Protein AF-A0A5Q2FE56-F1 (afdb_monomer_lite)

Sequence (101 aa):
MVRVCKNRSEESMSNSTGCRCGEHNETTVPSINVLDIPHAVRHGAVIGAITQLPLGGELDVVAPHNPLPMMAQLEDVAPGQFARTYITEGPEQWTVRFTRR

Organism: NCBI:txid2662261

Structure (mmCIF, N/CA/C/O backbone):
data_AF-A0A5Q2FE56-F1
#
_entry.id   AF-A0A5Q2FE56-F1
#
loop_
_atom_site.group_PDB
_atom_site.id
_atom_site.type_symbol
_atom_site.label_atom_id
_atom_site.label_alt_id
_atom_site.label_comp_id
_atom_site.label_asym_id
_atom_site.label_entity_id
_atom_site.label_seq_id
_atom_site.pdbx_PDB_ins_code
_atom_site.Cartn_x
_atom_site.Cartn_y
_atom_site.Cartn_z
_atom_site.occupancy
_atom_site.B_iso_or_equiv
_atom_site.auth_seq_id
_atom_site.auth_comp_id
_atom_site.auth_asym_id
_atom_site.auth_atom_id
_atom_site.pdbx_PDB_model_num
ATOM 1 N N . MET A 1 1 ? 23.909 -53.199 26.558 1.00 44.88 1 MET A N 1
ATOM 2 C CA . MET A 1 1 ? 22.990 -54.108 27.289 1.00 44.88 1 MET A CA 1
ATOM 3 C C . MET A 1 1 ? 23.095 -53.767 28.775 1.00 44.88 1 MET A C 1
ATOM 5 O O . MET A 1 1 ? 24.220 -53.602 29.211 1.00 44.88 1 MET A O 1
ATOM 9 N N . VAL A 1 2 ? 22.040 -53.583 29.580 1.00 35.00 2 VAL A N 1
ATOM 10 C CA . VAL A 1 2 ? 20.579 -53.765 29.398 1.00 35.00 2 VAL A CA 1
ATOM 11 C C . VAL A 1 2 ? 19.825 -52.611 30.097 1.00 35.00 2 VAL A C 1
ATOM 13 O O . VAL A 1 2 ? 20.379 -51.947 30.967 1.00 35.00 2 VAL A O 1
ATOM 16 N N . ARG A 1 3 ? 18.562 -52.378 29.715 1.00 49.12 3 ARG A N 1
ATOM 17 C CA . ARG A 1 3 ? 17.604 -51.487 30.401 1.00 49.12 3 ARG A CA 1
ATOM 18 C C . ARG A 1 3 ? 17.477 -51.809 31.899 1.00 49.12 3 ARG A C 1
ATOM 20 O O . ARG A 1 3 ? 17.440 -52.982 32.258 1.00 49.12 3 ARG A O 1
ATOM 27 N N . VAL A 1 4 ? 17.166 -50.798 32.710 1.00 56.25 4 VAL A N 1
ATOM 28 C CA . VAL A 1 4 ? 16.250 -50.971 33.850 1.00 56.25 4 VAL A CA 1
ATOM 29 C C . VAL A 1 4 ? 15.082 -50.009 33.665 1.00 56.25 4 VAL A C 1
ATOM 31 O O . VAL A 1 4 ? 15.254 -48.795 33.653 1.00 56.25 4 VAL A O 1
ATOM 34 N N . CYS A 1 5 ? 13.891 -50.575 33.494 1.00 57.06 5 CYS A N 1
ATOM 35 C CA . CYS A 1 5 ? 12.624 -49.854 33.512 1.00 57.06 5 CYS A CA 1
ATOM 36 C C . CYS A 1 5 ? 11.982 -50.018 34.897 1.00 57.06 5 CYS A C 1
ATOM 38 O O . CYS A 1 5 ? 12.019 -51.119 35.442 1.00 57.06 5 CYS A O 1
ATOM 40 N N . LYS A 1 6 ? 11.358 -48.956 35.419 1.00 56.62 6 LYS A N 1
ATOM 41 C CA . LYS A 1 6 ? 10.298 -48.974 36.449 1.00 56.62 6 LYS A CA 1
ATOM 42 C C . LYS A 1 6 ? 9.525 -47.649 36.307 1.00 56.62 6 LYS A C 1
ATOM 44 O O . LYS A 1 6 ? 10.110 -46.598 36.519 1.00 56.62 6 LYS A O 1
ATOM 49 N N . ASN A 1 7 ? 8.397 -47.649 35.587 1.00 48.16 7 ASN A N 1
ATOM 50 C CA . ASN A 1 7 ? 7.014 -47.779 36.102 1.00 48.16 7 ASN A CA 1
ATOM 51 C C . ASN A 1 7 ? 6.582 -46.512 36.877 1.00 48.16 7 ASN A C 1
ATOM 53 O O . ASN A 1 7 ? 7.183 -46.211 37.897 1.00 48.16 7 ASN A O 1
ATOM 57 N N . ARG A 1 8 ? 5.706 -45.645 36.336 1.00 64.25 8 ARG A N 1
ATOM 58 C CA . ARG A 1 8 ? 4.242 -45.766 36.062 1.00 64.25 8 ARG A CA 1
ATOM 59 C C . ARG A 1 8 ? 3.386 -45.385 37.284 1.00 64.25 8 ARG A C 1
ATOM 61 O O . ARG A 1 8 ? 3.331 -46.172 38.218 1.00 64.25 8 ARG A O 1
ATOM 68 N N . SER A 1 9 ? 2.693 -44.244 37.180 1.00 53.97 9 SER A N 1
ATOM 69 C CA . SER A 1 9 ? 1.227 -44.023 37.311 1.00 53.97 9 SER A CA 1
ATOM 70 C C . SER A 1 9 ? 0.965 -42.513 37.077 1.00 53.97 9 SER A C 1
ATOM 72 O O . SER A 1 9 ? 1.785 -41.708 37.501 1.00 53.97 9 SER A O 1
ATOM 74 N N . GLU A 1 10 ? 0.121 -42.120 36.111 1.00 56.22 10 GLU A N 1
ATOM 75 C CA . GLU A 1 10 ? -1.306 -41.724 36.268 1.00 56.22 10 GLU A CA 1
ATOM 76 C C . GLU A 1 10 ? -1.478 -40.385 37.021 1.00 56.22 10 GLU A C 1
ATOM 78 O O . GLU A 1 10 ? -0.818 -40.161 38.026 1.00 56.22 10 GLU A O 1
ATOM 83 N N . GLU A 1 11 ? -2.327 -39.431 36.629 1.00 48.50 11 GLU A N 1
ATOM 84 C CA . GLU A 1 11 ? -3.257 -39.317 35.485 1.00 48.50 11 GLU A CA 1
ATOM 85 C C . GLU A 1 11 ? -2.694 -38.328 34.403 1.00 48.50 11 GLU A C 1
ATOM 87 O O . GLU A 1 11 ? -1.484 -38.353 34.193 1.00 48.50 11 GLU A O 1
ATOM 92 N N . SER A 1 12 ? -3.395 -37.454 33.641 1.00 38.59 12 SER A N 1
ATOM 93 C CA . SER A 1 12 ? -4.836 -37.205 33.356 1.00 38.59 12 SER A CA 1
ATOM 94 C C . SER A 1 12 ? -5.044 -36.549 31.970 1.00 38.59 12 SER A C 1
ATOM 96 O O . SER A 1 12 ? -4.085 -36.311 31.236 1.00 38.59 12 SER A O 1
ATOM 98 N N . MET A 1 13 ? -6.297 -36.240 31.604 1.00 47.66 13 MET A N 1
ATOM 99 C CA . MET A 1 13 ? -6.690 -35.608 30.331 1.00 47.66 13 MET A CA 1
ATOM 100 C C . MET A 1 13 ? -6.790 -34.076 30.435 1.00 47.66 13 MET A C 1
ATOM 102 O O . MET A 1 13 ? -7.544 -33.560 31.254 1.00 47.66 13 MET A O 1
ATOM 106 N N . SER A 1 14 ? -6.139 -33.339 29.529 1.00 43.56 14 SER A N 1
ATOM 107 C CA . SER A 1 14 ? -6.545 -31.964 29.203 1.00 43.56 14 SER A CA 1
ATOM 108 C C . SER A 1 14 ? -6.331 -31.669 27.721 1.00 43.56 14 SER A C 1
ATOM 110 O O . SER A 1 14 ? -5.242 -31.848 27.177 1.00 43.56 14 SER A O 1
ATOM 112 N N . ASN A 1 15 ? -7.411 -31.262 27.060 1.00 51.72 15 ASN A N 1
ATOM 113 C CA . ASN A 1 15 ? -7.458 -30.991 25.633 1.00 51.72 15 ASN A CA 1
ATOM 114 C C . ASN A 1 15 ? -7.012 -29.553 25.346 1.00 51.72 15 ASN A C 1
ATOM 116 O O . ASN A 1 15 ? -7.769 -28.615 25.593 1.00 51.72 15 ASN A O 1
ATOM 120 N N . SER A 1 16 ? -5.825 -29.379 24.769 1.00 49.38 16 SER A N 1
ATOM 121 C CA . SER A 1 16 ? -5.440 -28.122 24.121 1.00 49.38 16 SER A CA 1
ATOM 122 C C . SER A 1 16 ? -4.324 -28.333 23.095 1.00 49.38 16 SER A C 1
ATOM 124 O O . SER A 1 16 ? -3.148 -28.071 23.342 1.00 49.38 16 SER A O 1
ATOM 126 N N . THR A 1 17 ? -4.707 -28.728 21.876 1.00 57.81 17 THR A N 1
ATOM 127 C CA . THR A 1 17 ? -3.884 -28.488 20.678 1.00 57.81 17 THR A CA 1
ATOM 128 C C . THR A 1 17 ? -3.856 -26.983 20.399 1.00 57.81 17 THR A C 1
ATOM 130 O O . THR A 1 17 ? -4.523 -26.473 19.503 1.00 57.81 17 THR A O 1
ATOM 133 N N . GLY A 1 18 ? -3.121 -26.245 21.230 1.00 58.47 18 GLY A N 1
ATOM 134 C CA . GLY A 1 18 ? -2.892 -24.823 21.045 1.00 58.47 18 GLY A CA 1
ATOM 135 C C . GLY A 1 18 ? -1.977 -24.612 19.848 1.00 58.47 18 GLY A C 1
ATOM 136 O O . GLY A 1 18 ? -0.767 -24.814 19.956 1.00 58.47 18 GLY A O 1
ATOM 137 N N . CYS A 1 19 ? -2.542 -24.181 18.719 1.00 56.72 19 CYS A N 1
ATOM 138 C CA . CYS A 1 19 ? -1.777 -23.658 17.591 1.00 56.72 19 CYS A CA 1
ATOM 139 C C . CYS A 1 19 ? -1.052 -22.376 18.021 1.00 56.72 19 CYS A C 1
ATOM 141 O O . CYS A 1 19 ? -1.548 -21.267 17.839 1.00 56.72 19 CYS A O 1
ATOM 143 N N . ARG A 1 20 ? 0.132 -22.532 18.621 1.00 55.56 20 ARG A N 1
ATOM 144 C CA . ARG A 1 20 ? 1.018 -21.428 18.991 1.00 55.56 20 ARG A CA 1
ATOM 145 C C . ARG A 1 20 ? 1.769 -20.942 17.752 1.00 55.56 20 ARG A C 1
ATOM 147 O O . ARG A 1 20 ? 2.967 -21.174 17.611 1.00 55.56 20 ARG A O 1
ATOM 154 N N . CYS A 1 21 ? 1.050 -20.280 16.850 1.00 65.94 21 CYS A N 1
ATOM 155 C CA . CYS A 1 21 ? 1.673 -19.446 15.829 1.00 65.94 21 CYS A CA 1
ATOM 156 C C . CYS A 1 21 ? 2.452 -18.341 16.554 1.00 65.94 21 CYS A C 1
ATOM 158 O O . CYS A 1 21 ? 1.889 -17.619 17.375 1.00 65.94 21 CYS A O 1
ATOM 160 N N . GLY A 1 22 ? 3.767 -18.297 16.341 1.00 54.59 22 GLY A N 1
ATOM 161 C CA . GLY A 1 22 ? 4.650 -17.386 17.059 1.00 54.59 22 GLY A CA 1
ATOM 162 C C . GLY A 1 22 ? 4.378 -15.937 16.677 1.00 54.59 22 GLY A C 1
ATOM 163 O O . GLY A 1 22 ? 4.424 -15.590 15.500 1.00 54.59 22 GLY A O 1
ATOM 164 N N . GLU A 1 23 ? 4.139 -15.099 17.681 1.00 52.00 23 GLU A N 1
ATOM 165 C CA . GLU A 1 23 ? 4.066 -13.650 17.535 1.00 52.00 23 GLU A CA 1
ATOM 166 C C . GLU A 1 23 ? 5.462 -13.088 17.229 1.00 52.00 23 GLU A C 1
ATOM 168 O O . GLU A 1 23 ? 6.211 -12.694 18.122 1.00 52.00 23 GLU A O 1
ATOM 173 N N . HIS A 1 24 ? 5.822 -13.071 15.946 1.00 50.31 24 HIS A N 1
ATOM 174 C CA . HIS A 1 24 ? 6.934 -12.275 15.436 1.00 50.31 24 HIS A CA 1
ATOM 175 C C . HIS A 1 24 ? 6.456 -10.829 15.239 1.00 50.31 24 HIS A C 1
ATOM 177 O O . HIS A 1 24 ? 6.329 -10.339 14.121 1.00 50.31 24 HIS A O 1
ATOM 183 N N . ASN A 1 25 ? 6.201 -10.125 16.348 1.00 53.84 25 ASN A N 1
ATOM 184 C CA . ASN A 1 25 ? 6.151 -8.662 16.336 1.00 53.84 25 ASN A CA 1
ATOM 185 C C . ASN A 1 25 ? 7.591 -8.119 16.330 1.00 53.84 25 ASN A C 1
ATOM 187 O O . ASN A 1 25 ? 8.052 -7.457 17.263 1.00 53.84 25 ASN A O 1
ATOM 191 N N . GLU A 1 26 ? 8.321 -8.437 15.266 1.00 55.38 26 GLU A N 1
ATOM 192 C CA . GLU A 1 26 ? 9.417 -7.588 14.826 1.00 55.38 26 GLU A CA 1
ATOM 193 C C . GLU A 1 26 ? 8.810 -6.241 14.413 1.00 55.38 26 GLU A C 1
ATOM 195 O O . GLU A 1 26 ? 7.823 -6.202 13.683 1.00 55.38 26 GLU A O 1
ATOM 200 N N . THR A 1 27 ? 9.350 -5.128 14.925 1.00 65.69 27 THR A N 1
ATOM 201 C CA . THR A 1 27 ? 8.834 -3.760 14.692 1.00 65.69 27 THR A CA 1
ATOM 202 C C . THR A 1 27 ? 9.189 -3.255 13.284 1.00 65.69 27 THR A C 1
ATOM 204 O O . THR A 1 27 ? 9.648 -2.130 13.088 1.00 65.69 27 THR A O 1
ATOM 207 N N . THR A 1 28 ? 9.009 -4.128 12.301 1.00 79.25 28 THR A N 1
ATOM 208 C CA . THR A 1 28 ? 9.253 -3.934 10.880 1.00 79.25 28 THR A CA 1
ATOM 209 C C . THR A 1 28 ? 7.890 -3.871 10.209 1.00 79.25 28 THR A C 1
ATOM 211 O O . THR A 1 28 ? 7.060 -4.756 10.406 1.00 79.25 28 THR A O 1
ATOM 214 N N . VAL A 1 29 ? 7.638 -2.836 9.408 1.00 87.69 29 VAL A N 1
ATOM 215 C CA . VAL A 1 29 ? 6.399 -2.782 8.624 1.00 87.69 29 VAL A CA 1
ATOM 216 C C . VAL A 1 29 ? 6.416 -3.930 7.612 1.00 87.69 29 VAL A C 1
ATOM 218 O O . VAL A 1 29 ? 7.398 -4.050 6.874 1.00 87.69 29 VAL A O 1
ATOM 221 N N . PRO A 1 30 ? 5.382 -4.794 7.572 1.00 89.88 30 PRO A N 1
ATOM 222 C CA . PRO A 1 30 ? 5.330 -5.876 6.603 1.00 89.88 30 PRO A CA 1
ATOM 223 C C . PRO A 1 30 ? 5.339 -5.292 5.192 1.00 89.88 30 PRO A C 1
ATOM 225 O O . PRO A 1 30 ? 4.702 -4.271 4.929 1.00 89.88 30 PRO A O 1
ATOM 228 N N . SER A 1 31 ? 6.048 -5.944 4.275 1.00 91.06 31 SER A N 1
ATOM 229 C CA . SER A 1 31 ? 6.130 -5.513 2.883 1.00 91.06 31 SER A CA 1
ATOM 230 C C . SER A 1 31 ? 5.645 -6.594 1.924 1.00 91.06 31 SER A C 1
ATOM 232 O O . SER A 1 31 ? 5.785 -7.793 2.170 1.00 91.06 31 SER A O 1
ATOM 234 N N . ILE A 1 32 ? 5.036 -6.161 0.822 1.00 90.25 32 ILE A N 1
ATOM 235 C CA . ILE A 1 32 ? 4.529 -7.020 -0.243 1.00 90.25 32 ILE A CA 1
ATOM 236 C C . ILE A 1 32 ? 5.073 -6.535 -1.586 1.00 90.25 32 ILE A C 1
ATOM 238 O O . ILE A 1 32 ? 4.808 -5.415 -2.028 1.00 90.25 32 ILE A O 1
ATOM 242 N N . ASN A 1 33 ? 5.850 -7.389 -2.251 1.00 90.75 33 ASN A N 1
ATOM 243 C CA . ASN A 1 33 ? 6.343 -7.108 -3.591 1.00 90.75 33 ASN A CA 1
ATOM 244 C C . ASN A 1 33 ? 5.314 -7.548 -4.632 1.00 90.75 33 ASN A C 1
ATOM 246 O O . ASN A 1 33 ? 4.966 -8.719 -4.770 1.00 90.75 33 ASN A O 1
ATOM 250 N N . VAL A 1 34 ? 4.841 -6.575 -5.396 1.00 88.31 34 VAL A N 1
ATOM 251 C CA . VAL A 1 34 ? 3.828 -6.729 -6.435 1.00 88.31 34 VAL A CA 1
ATOM 252 C C . VAL A 1 34 ? 4.362 -7.569 -7.605 1.00 88.31 34 VAL A C 1
ATOM 254 O O . VAL A 1 34 ? 3.574 -8.209 -8.304 1.00 88.31 34 VAL A O 1
ATOM 257 N N . LEU A 1 35 ? 5.685 -7.608 -7.815 1.00 86.50 35 LEU A N 1
ATOM 258 C CA . LEU A 1 35 ? 6.329 -8.401 -8.869 1.00 86.50 35 LEU A CA 1
ATOM 259 C C . LEU A 1 35 ? 6.225 -9.912 -8.636 1.00 86.50 35 LEU A C 1
ATOM 261 O O . LEU A 1 35 ? 5.982 -10.633 -9.603 1.00 86.50 35 LEU A O 1
ATOM 265 N N . ASP A 1 36 ? 6.324 -10.367 -7.384 1.00 88.88 36 ASP A N 1
ATOM 266 C CA . ASP A 1 36 ? 6.202 -11.784 -7.007 1.00 88.88 36 ASP A CA 1
ATOM 267 C C . ASP A 1 36 ? 4.770 -12.326 -7.179 1.00 88.88 36 ASP A C 1
ATOM 269 O O . ASP A 1 36 ? 4.547 -13.536 -7.218 1.00 88.88 36 ASP A O 1
ATOM 273 N N . ILE A 1 37 ? 3.781 -11.437 -7.330 1.00 86.25 37 ILE A N 1
ATOM 274 C CA . ILE A 1 37 ? 2.376 -11.809 -7.504 1.00 86.25 37 ILE A CA 1
ATOM 275 C C . ILE A 1 37 ? 2.026 -11.901 -9.003 1.00 86.25 37 ILE A C 1
ATOM 277 O O . ILE A 1 37 ? 2.174 -10.904 -9.731 1.00 86.25 37 ILE A O 1
ATOM 281 N N . PRO A 1 38 ? 1.478 -13.042 -9.478 1.00 89.38 38 PRO A N 1
ATOM 282 C CA . PRO A 1 38 ? 1.016 -13.198 -10.854 1.00 89.38 38 PRO A CA 1
ATOM 283 C C . PRO A 1 38 ? 0.005 -12.120 -11.253 1.0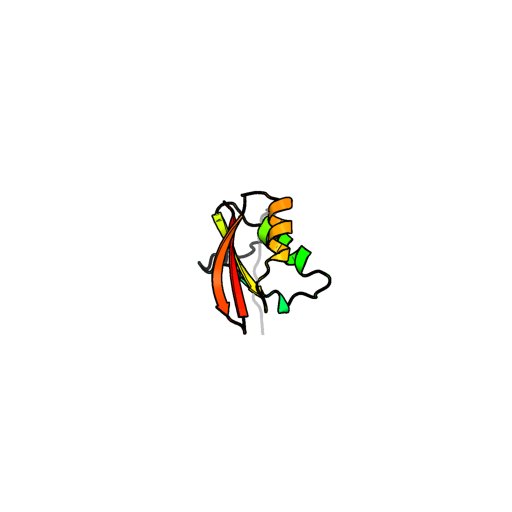0 89.38 38 PRO A C 1
ATOM 285 O O . PRO A 1 38 ? -0.954 -11.844 -10.529 1.00 89.38 38 PRO A O 1
ATOM 288 N N . HIS A 1 39 ? 0.186 -11.538 -12.442 1.00 82.25 39 HIS A N 1
ATOM 289 C CA . HIS A 1 39 ? -0.580 -10.373 -12.903 1.00 82.25 39 HIS A CA 1
ATOM 290 C C . HIS A 1 39 ? -2.109 -10.557 -12.825 1.00 82.25 39 HIS A C 1
ATOM 292 O O . HIS A 1 39 ? -2.820 -9.618 -12.482 1.00 82.25 39 HIS A O 1
ATOM 298 N N . ALA A 1 40 ? -2.606 -11.775 -13.070 1.00 86.75 40 ALA A N 1
ATOM 299 C CA . ALA A 1 40 ? -4.033 -12.106 -13.034 1.00 86.75 40 ALA A CA 1
ATOM 300 C C . ALA A 1 40 ? -4.701 -11.926 -11.654 1.00 86.75 40 ALA A C 1
ATOM 302 O O . ALA A 1 40 ? -5.898 -11.664 -11.599 1.00 86.75 40 ALA A O 1
ATOM 303 N N . VAL A 1 41 ? -3.951 -12.057 -10.552 1.00 86.19 41 VAL A N 1
ATOM 304 C CA . VAL A 1 41 ? -4.479 -11.942 -9.172 1.00 86.19 41 VAL A CA 1
ATOM 305 C C . VAL A 1 41 ? -3.913 -10.745 -8.405 1.00 86.19 41 VAL A C 1
ATOM 307 O O . VAL A 1 41 ? -4.448 -10.366 -7.367 1.00 86.19 41 VAL A O 1
ATOM 310 N N .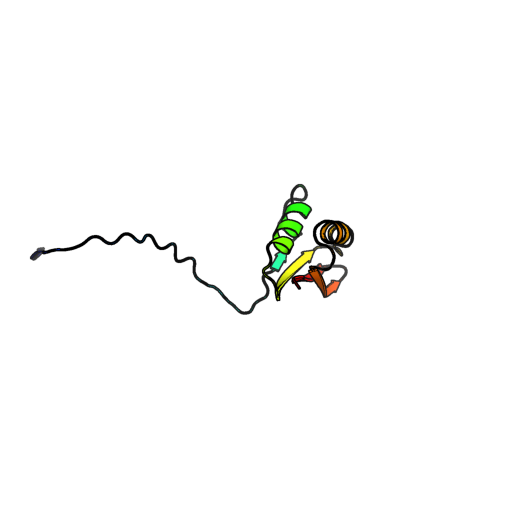 ARG A 1 42 ? -2.861 -10.117 -8.941 1.00 88.75 42 ARG A N 1
ATOM 311 C CA . ARG A 1 42 ? -2.091 -9.004 -8.371 1.00 88.75 42 ARG A CA 1
ATOM 312 C C . ARG A 1 42 ? -2.923 -7.918 -7.690 1.00 88.75 42 ARG A C 1
ATOM 314 O O . ARG A 1 42 ? -2.736 -7.682 -6.502 1.00 88.75 42 ARG A O 1
ATOM 321 N N . HIS A 1 43 ? -3.844 -7.277 -8.410 1.00 82.75 43 HIS A N 1
ATOM 322 C CA . HIS A 1 43 ? -4.643 -6.180 -7.850 1.00 82.75 43 HIS A CA 1
ATOM 323 C C . HIS A 1 43 ? -5.534 -6.652 -6.693 1.00 82.75 43 HIS A C 1
ATOM 325 O O . HIS A 1 43 ? -5.557 -6.017 -5.643 1.00 82.75 43 HIS A O 1
ATOM 331 N N . GLY A 1 44 ? -6.199 -7.803 -6.845 1.00 85.25 44 GLY A N 1
ATOM 332 C CA . GLY A 1 44 ? -7.023 -8.392 -5.786 1.00 85.25 44 GLY A CA 1
ATOM 333 C C . GLY A 1 44 ? -6.211 -8.790 -4.552 1.00 85.25 44 GLY A C 1
ATOM 334 O O . GLY A 1 44 ? -6.650 -8.549 -3.433 1.00 85.25 44 GLY A O 1
ATOM 335 N N . ALA A 1 45 ? -5.005 -9.332 -4.742 1.00 87.81 45 ALA A N 1
ATOM 336 C CA . ALA A 1 45 ? -4.110 -9.708 -3.652 1.00 87.81 45 ALA A CA 1
ATOM 337 C C . ALA A 1 45 ? -3.613 -8.490 -2.855 1.00 87.81 45 ALA A C 1
ATOM 339 O O . ALA A 1 45 ? -3.676 -8.502 -1.629 1.00 87.81 45 ALA A O 1
ATOM 340 N N . VAL A 1 46 ? -3.171 -7.421 -3.531 1.00 88.81 46 VAL A N 1
ATOM 341 C CA . VAL A 1 46 ? -2.676 -6.204 -2.858 1.00 88.81 46 VAL A CA 1
ATOM 342 C C . VAL A 1 46 ? -3.815 -5.451 -2.162 1.00 88.81 46 VAL A C 1
ATOM 344 O O . VAL A 1 46 ? -3.677 -5.090 -0.996 1.00 88.81 46 VAL A O 1
ATOM 347 N N . ILE A 1 47 ? -4.969 -5.277 -2.818 1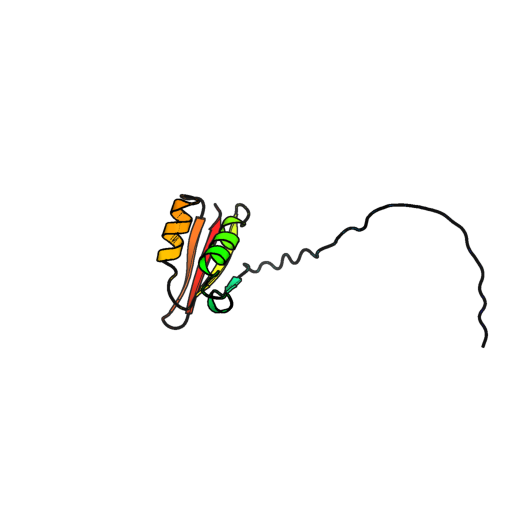.00 88.00 47 ILE A N 1
ATOM 348 C CA . ILE A 1 47 ? -6.149 -4.645 -2.199 1.00 88.00 47 ILE A CA 1
ATOM 349 C C . ILE A 1 47 ? -6.650 -5.488 -1.018 1.00 88.00 47 ILE A C 1
ATOM 351 O O . ILE A 1 47 ? -6.955 -4.942 0.042 1.00 88.00 47 ILE A O 1
ATOM 355 N N . GLY A 1 48 ? -6.669 -6.817 -1.153 1.00 88.12 48 GLY A N 1
ATOM 356 C CA . GLY A 1 48 ? -6.999 -7.733 -0.063 1.00 88.12 48 GLY A CA 1
ATOM 357 C C . GLY A 1 48 ? -6.038 -7.605 1.120 1.00 88.12 48 GLY A C 1
ATOM 358 O O . GLY A 1 48 ? -6.489 -7.567 2.261 1.00 88.12 48 GLY A O 1
ATOM 359 N N . ALA A 1 49 ? -4.730 -7.492 0.876 1.00 89.94 49 ALA A N 1
ATOM 360 C CA . ALA A 1 49 ? -3.733 -7.305 1.930 1.00 89.94 49 ALA A CA 1
ATOM 361 C C . ALA A 1 49 ? -3.910 -5.965 2.668 1.00 89.94 49 ALA A C 1
ATOM 363 O O . ALA A 1 49 ? -3.921 -5.945 3.896 1.00 89.94 49 ALA A O 1
ATOM 364 N N . ILE A 1 50 ? -4.127 -4.862 1.939 1.00 90.06 50 ILE A N 1
ATOM 365 C CA . ILE A 1 50 ? -4.347 -3.532 2.536 1.00 90.06 50 ILE A CA 1
ATOM 366 C C . ILE A 1 50 ? -5.651 -3.503 3.349 1.00 90.06 50 ILE A C 1
ATOM 368 O O . ILE A 1 50 ? -5.669 -3.025 4.481 1.00 90.06 50 ILE A O 1
ATOM 372 N N . THR A 1 51 ? -6.744 -4.047 2.808 1.00 88.12 51 THR A N 1
ATOM 373 C CA . THR A 1 51 ? -8.061 -4.031 3.477 1.00 88.12 51 THR A CA 1
ATOM 374 C C . THR A 1 51 ? -8.136 -4.911 4.730 1.00 88.12 51 THR A C 1
ATOM 376 O O . THR A 1 51 ? -8.963 -4.650 5.607 1.00 88.12 51 THR A O 1
ATOM 379 N N . GLN A 1 52 ? -7.246 -5.901 4.857 1.00 90.06 52 GLN A N 1
ATOM 380 C CA . GLN A 1 52 ? -7.091 -6.738 6.052 1.00 90.06 52 GLN A CA 1
ATOM 381 C C . GLN A 1 52 ? -6.261 -6.093 7.176 1.00 90.06 52 GLN A C 1
ATOM 383 O O . GLN A 1 52 ? -6.221 -6.650 8.273 1.00 90.06 52 GLN A O 1
ATOM 388 N N . LEU A 1 53 ? -5.627 -4.933 6.957 1.00 89.69 53 LEU A N 1
ATOM 389 C CA . LEU A 1 53 ? -4.870 -4.255 8.014 1.00 89.69 53 LEU A CA 1
ATOM 390 C C . LEU A 1 53 ? -5.762 -3.909 9.223 1.00 89.69 53 LEU A C 1
ATOM 392 O O . LEU A 1 53 ? -6.895 -3.447 9.034 1.00 89.69 53 LEU A O 1
ATOM 396 N N . PRO A 1 54 ? -5.274 -4.065 10.468 1.00 88.75 54 PRO A N 1
ATOM 397 C 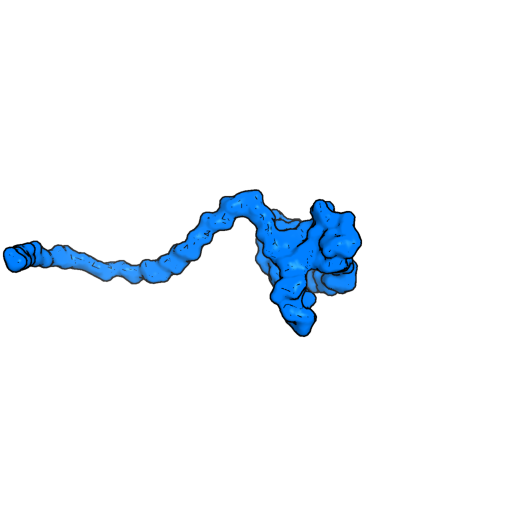CA . PRO A 1 54 ? -5.942 -3.512 11.644 1.00 88.75 54 PRO A CA 1
ATOM 398 C C . PRO A 1 54 ? -5.909 -1.975 11.608 1.00 88.75 54 PRO A C 1
ATOM 400 O O . PRO A 1 54 ? -5.132 -1.382 10.862 1.00 88.75 54 PRO A O 1
ATOM 403 N N . LEU A 1 55 ? -6.735 -1.308 12.420 1.00 90.25 55 LEU A N 1
ATOM 404 C CA . LEU A 1 55 ? -6.644 0.150 12.599 1.00 90.25 55 LEU A CA 1
ATOM 405 C C . LEU A 1 55 ? -5.252 0.517 13.141 1.00 90.25 55 LEU A C 1
ATOM 407 O O . LEU A 1 55 ? -4.775 -0.116 14.082 1.00 90.25 55 LEU A O 1
ATOM 411 N N . GLY A 1 56 ? -4.592 1.503 12.531 1.00 89.31 56 GLY A N 1
ATOM 412 C CA . GLY A 1 56 ? -3.190 1.842 12.802 1.00 89.31 56 GLY A CA 1
ATOM 413 C C . GLY A 1 56 ? -2.159 0.877 12.196 1.00 89.31 56 GLY A C 1
ATOM 414 O O . GLY A 1 56 ? -0.964 1.108 12.351 1.00 89.31 56 GLY A O 1
ATOM 415 N N . GLY A 1 57 ? -2.589 -0.187 11.509 1.00 90.75 57 GLY A N 1
ATOM 416 C CA . GLY A 1 57 ? -1.704 -1.119 10.811 1.00 90.75 57 GLY A CA 1
ATOM 417 C C . GLY A 1 57 ? -1.098 -0.512 9.545 1.00 90.75 57 GLY A C 1
ATOM 418 O O . GLY A 1 57 ? -1.753 0.269 8.850 1.00 90.75 57 GLY A O 1
ATOM 419 N N . GLU A 1 58 ? 0.137 -0.909 9.236 1.00 93.12 58 GLU A N 1
ATOM 420 C CA . GLU A 1 58 ? 0.910 -0.440 8.079 1.00 93.12 58 GLU A CA 1
ATOM 421 C C . GLU A 1 58 ? 1.293 -1.603 7.144 1.00 93.12 58 GLU A C 1
ATOM 423 O O . GLU A 1 58 ? 1.531 -2.717 7.612 1.00 93.12 58 GLU A O 1
ATOM 428 N N . LEU A 1 59 ? 1.383 -1.344 5.835 1.00 92.69 59 LEU A N 1
ATOM 429 C CA . LEU A 1 59 ? 1.872 -2.277 4.810 1.00 92.69 59 LEU A CA 1
ATOM 430 C C . LEU A 1 59 ? 2.660 -1.527 3.730 1.00 92.69 59 LEU A C 1
ATOM 432 O O . LEU A 1 59 ? 2.126 -0.612 3.104 1.00 92.69 59 LEU A O 1
ATOM 436 N N . ASP A 1 60 ? 3.888 -1.955 3.451 1.00 92.69 60 ASP A N 1
ATOM 437 C CA . ASP A 1 60 ? 4.716 -1.404 2.375 1.00 92.69 60 ASP A CA 1
ATOM 438 C C . ASP A 1 60 ? 4.506 -2.181 1.068 1.00 92.69 60 ASP A C 1
ATOM 440 O O . ASP A 1 60 ? 4.824 -3.362 0.960 1.00 92.69 60 ASP A O 1
ATOM 444 N N . VAL A 1 61 ? 3.981 -1.520 0.038 1.00 91.19 61 VAL A N 1
ATOM 445 C CA . VAL A 1 61 ? 3.741 -2.112 -1.284 1.00 91.19 61 VAL A CA 1
ATOM 446 C C . VAL A 1 61 ? 4.873 -1.719 -2.228 1.00 91.19 61 VAL A C 1
ATOM 448 O O . VAL A 1 61 ? 5.039 -0.539 -2.544 1.00 91.19 61 VAL A O 1
ATOM 451 N N . VAL A 1 62 ? 5.633 -2.711 -2.694 1.00 90.88 62 VAL A N 1
ATOM 452 C CA . VAL A 1 62 ? 6.784 -2.532 -3.592 1.00 90.88 62 VAL A CA 1
ATOM 453 C C . VAL A 1 62 ? 6.380 -2.866 -5.029 1.00 90.88 62 VAL A C 1
ATOM 455 O O . VAL A 1 62 ? 5.971 -3.988 -5.317 1.00 90.88 62 VAL A O 1
ATOM 458 N N . ALA A 1 63 ? 6.484 -1.905 -5.944 1.00 88.50 63 ALA A N 1
ATOM 459 C CA . ALA A 1 63 ? 6.005 -2.005 -7.322 1.00 88.50 63 ALA A CA 1
ATOM 460 C C . ALA A 1 63 ? 7.032 -1.467 -8.344 1.00 88.50 63 ALA A C 1
ATOM 462 O O . ALA A 1 63 ? 7.855 -0.617 -8.009 1.00 88.50 63 ALA A O 1
ATOM 463 N N . PRO A 1 64 ? 6.988 -1.912 -9.616 1.00 83.44 64 PRO A N 1
ATOM 464 C CA . PRO A 1 64 ? 7.856 -1.389 -10.682 1.00 83.44 64 PRO A CA 1
ATOM 465 C C . PRO A 1 64 ? 7.397 -0.026 -11.236 1.00 83.44 64 PRO A C 1
ATOM 467 O O . PRO A 1 64 ? 8.066 0.557 -12.080 1.00 83.44 64 PRO A O 1
ATOM 470 N N . HIS A 1 65 ? 6.226 0.462 -10.825 1.00 83.88 65 HIS A N 1
ATOM 471 C CA . HIS A 1 65 ? 5.659 1.756 -11.205 1.00 83.88 65 HIS A CA 1
ATOM 472 C C . HIS A 1 65 ? 4.676 2.223 -10.125 1.00 83.88 65 HIS A C 1
ATOM 474 O O . HIS A 1 65 ? 4.209 1.415 -9.320 1.00 83.88 65 HIS A O 1
ATOM 480 N N . ASN A 1 66 ? 4.323 3.511 -10.127 1.00 77.12 66 ASN A N 1
ATOM 481 C CA . ASN A 1 66 ? 3.366 4.069 -9.173 1.00 77.12 66 ASN A CA 1
ATOM 482 C C . ASN A 1 66 ? 1.968 3.413 -9.328 1.00 77.12 66 ASN A C 1
ATOM 484 O O . ASN A 1 66 ? 1.379 3.511 -10.410 1.00 77.12 66 ASN A O 1
ATOM 488 N N . PRO A 1 67 ? 1.397 2.783 -8.280 1.00 69.56 67 PRO A N 1
ATOM 489 C CA . PRO A 1 67 ? 0.114 2.076 -8.334 1.00 69.56 67 PRO A CA 1
ATOM 490 C C . PRO A 1 67 ? -1.124 3.005 -8.325 1.00 69.56 67 PRO A C 1
ATOM 492 O O . PRO A 1 67 ? -2.161 2.652 -7.764 1.00 69.56 67 PRO A O 1
ATOM 495 N N . LEU A 1 68 ? -1.057 4.170 -8.985 1.00 74.38 68 LEU A N 1
ATOM 496 C CA . LEU A 1 68 ? -2.167 5.127 -9.140 1.00 74.38 68 LEU A CA 1
ATOM 497 C C . LEU A 1 68 ? -3.535 4.480 -9.468 1.00 74.38 68 LEU A C 1
ATOM 499 O O . LEU A 1 68 ? -4.490 4.780 -8.751 1.00 74.38 68 LEU A O 1
ATOM 503 N N . PRO A 1 69 ? -3.680 3.589 -10.478 1.00 75.12 69 PRO A N 1
ATOM 504 C CA . PRO A 1 69 ? -4.989 3.015 -10.813 1.00 75.12 69 PRO A CA 1
ATOM 505 C C . PRO A 1 69 ? -5.548 2.081 -9.729 1.00 75.12 69 PRO A C 1
ATOM 507 O O . PRO A 1 69 ? -6.762 1.939 -9.619 1.00 75.12 69 PRO A O 1
ATOM 510 N N . MET A 1 70 ? -4.691 1.468 -8.905 1.00 76.56 70 MET A N 1
ATOM 511 C CA . MET A 1 70 ? -5.127 0.614 -7.796 1.00 76.56 70 MET A CA 1
ATOM 512 C C . MET A 1 70 ? -5.745 1.440 -6.660 1.00 76.56 70 MET A C 1
ATOM 514 O O . MET A 1 70 ? -6.663 0.976 -5.988 1.00 76.56 70 MET A O 1
ATOM 518 N N . MET A 1 71 ? -5.254 2.665 -6.443 1.00 74.69 71 MET A N 1
ATOM 519 C CA . MET A 1 71 ? -5.730 3.513 -5.348 1.00 74.69 71 MET A CA 1
ATOM 520 C C . MET A 1 71 ? -7.177 3.948 -5.552 1.00 74.69 71 MET A C 1
ATOM 522 O O . MET A 1 71 ? -7.961 3.802 -4.624 1.00 74.69 71 MET A O 1
ATOM 526 N N . ALA A 1 72 ? -7.567 4.309 -6.779 1.00 79.94 72 ALA A N 1
ATOM 527 C CA . ALA A 1 72 ? -8.959 4.631 -7.098 1.00 79.94 72 ALA A CA 1
ATOM 528 C C . ALA A 1 72 ? -9.932 3.490 -6.727 1.00 79.94 72 ALA A C 1
ATOM 530 O O . ALA A 1 72 ? -11.029 3.747 -6.241 1.00 79.94 72 ALA A O 1
ATOM 531 N N . GLN A 1 73 ? -9.516 2.228 -6.892 1.00 81.38 73 GLN A N 1
ATOM 532 C CA . GLN A 1 73 ? -10.314 1.063 -6.495 1.00 81.38 73 GLN A CA 1
ATOM 533 C C . GLN A 1 73 ? -10.339 0.851 -4.967 1.00 81.38 73 GLN A C 1
ATOM 535 O O . GLN A 1 73 ? -11.345 0.401 -4.425 1.00 81.38 73 GLN A O 1
ATOM 540 N N . LEU A 1 74 ? -9.260 1.183 -4.253 1.00 80.56 74 LEU A N 1
ATOM 541 C CA . LEU A 1 74 ? -9.237 1.164 -2.785 1.00 80.56 74 LEU A CA 1
ATOM 542 C C . LEU A 1 74 ? -10.107 2.291 -2.191 1.00 80.56 74 LEU A C 1
ATOM 544 O O . LEU A 1 74 ? -10.784 2.084 -1.187 1.00 80.56 74 LEU A O 1
ATOM 548 N N . GLU A 1 75 ? -10.103 3.462 -2.829 1.00 82.25 75 GLU A N 1
ATOM 549 C CA . GLU A 1 75 ? -10.897 4.641 -2.466 1.00 82.25 75 GLU A CA 1
ATOM 550 C C . GLU A 1 75 ? -12.405 4.418 -2.703 1.00 82.25 75 GLU A C 1
ATOM 552 O O . GLU A 1 75 ? -13.208 4.906 -1.913 1.00 82.25 75 GLU A O 1
ATOM 557 N N . ASP A 1 76 ? -12.788 3.628 -3.715 1.00 83.19 76 ASP A N 1
ATOM 558 C CA . ASP A 1 76 ? -14.171 3.175 -3.956 1.00 83.19 76 ASP A CA 1
ATOM 559 C C . ASP A 1 76 ? -14.657 2.169 -2.891 1.00 83.19 76 ASP A C 1
ATOM 561 O O . ASP A 1 76 ? -15.726 2.334 -2.303 1.00 83.19 76 ASP A O 1
ATOM 565 N N . VAL A 1 77 ? -13.837 1.159 -2.573 1.00 80.56 77 VAL A N 1
ATOM 566 C CA . VAL A 1 77 ? -14.185 0.097 -1.607 1.00 80.56 77 VAL A CA 1
ATOM 567 C C . VAL A 1 77 ? -14.184 0.593 -0.154 1.00 80.56 77 VAL A C 1
ATOM 569 O O . VAL A 1 77 ? -14.961 0.104 0.669 1.00 80.56 77 VAL A O 1
ATOM 572 N N . ALA A 1 78 ? -13.298 1.529 0.193 1.00 80.81 78 ALA A N 1
ATOM 573 C CA . ALA A 1 78 ? -13.070 1.968 1.569 1.00 80.81 78 ALA A CA 1
ATOM 574 C C . ALA A 1 78 ? -12.664 3.458 1.647 1.00 80.81 78 ALA A C 1
ATOM 576 O O . ALA A 1 78 ? -11.532 3.783 2.035 1.00 80.81 78 ALA A O 1
ATOM 577 N N . PRO A 1 79 ? -13.579 4.386 1.309 1.00 84.12 79 PRO A N 1
ATOM 578 C CA . PRO A 1 79 ? -13.278 5.811 1.205 1.00 84.12 79 PRO A CA 1
ATOM 579 C C . PRO A 1 79 ? -12.740 6.381 2.521 1.00 84.12 79 PRO A C 1
ATOM 581 O O . PRO A 1 79 ? -13.363 6.267 3.576 1.00 84.12 79 P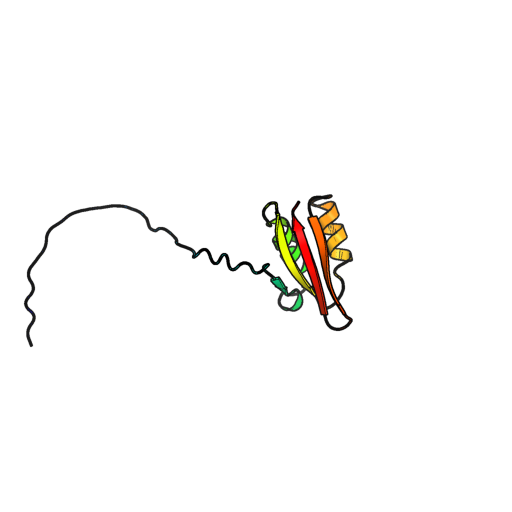RO A O 1
ATOM 584 N N . GLY A 1 80 ? -11.559 7.001 2.455 1.00 85.38 80 GLY A N 1
ATOM 585 C CA . GLY A 1 80 ? -10.914 7.675 3.587 1.00 85.38 80 GLY A CA 1
ATOM 586 C C . GLY A 1 80 ? -10.324 6.769 4.678 1.00 85.38 80 GLY A C 1
ATOM 587 O O . GLY A 1 80 ? -9.704 7.300 5.597 1.00 85.38 80 GLY A O 1
ATOM 588 N N . GLN A 1 81 ? -10.456 5.438 4.590 1.00 88.00 81 GLN A N 1
ATOM 589 C CA . GLN A 1 81 ? -9.925 4.509 5.608 1.00 88.00 81 GLN A CA 1
ATOM 590 C C . GLN A 1 81 ? -8.411 4.278 5.503 1.00 88.00 81 GLN A C 1
ATOM 592 O O . GLN A 1 81 ? -7.791 3.794 6.448 1.00 88.00 81 GLN A O 1
ATOM 597 N N . PHE A 1 82 ? -7.804 4.599 4.359 1.00 89.31 82 PHE A N 1
ATOM 598 C CA . PHE A 1 82 ? -6.393 4.334 4.091 1.00 89.31 82 PHE A CA 1
ATOM 599 C C . PHE A 1 82 ? -5.652 5.617 3.735 1.00 89.31 82 PHE A C 1
ATOM 601 O O . PHE A 1 82 ? -6.088 6.404 2.896 1.00 89.31 82 PHE A O 1
ATOM 608 N N . ALA A 1 83 ? -4.498 5.806 4.363 1.00 89.38 83 ALA A N 1
ATOM 609 C CA . ALA A 1 83 ? -3.522 6.812 3.987 1.00 89.38 83 ALA A CA 1
ATOM 610 C C . ALA A 1 83 ? -2.369 6.170 3.221 1.00 89.38 83 ALA A C 1
A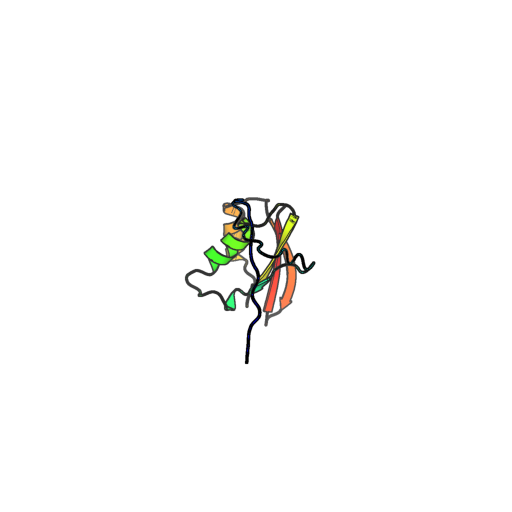TOM 612 O O . ALA A 1 83 ? -2.023 5.017 3.468 1.00 89.38 83 ALA A O 1
ATOM 613 N N . ARG A 1 84 ? -1.758 6.946 2.325 1.00 89.56 84 ARG A N 1
ATOM 614 C CA . ARG A 1 84 ? -0.557 6.565 1.580 1.00 89.56 84 ARG A CA 1
ATOM 615 C C . ARG A 1 84 ? 0.614 7.467 1.949 1.00 89.56 84 ARG A C 1
ATOM 617 O O . ARG A 1 84 ? 0.430 8.679 2.060 1.00 89.56 84 ARG A O 1
ATOM 624 N N . THR A 1 85 ? 1.800 6.886 2.042 1.00 90.75 85 THR A N 1
ATOM 625 C CA . THR A 1 85 ? 3.069 7.600 2.203 1.00 90.75 85 THR A CA 1
ATOM 626 C C . THR A 1 85 ? 4.077 6.990 1.241 1.00 90.75 85 THR A C 1
ATOM 628 O O . THR A 1 85 ? 4.294 5.781 1.248 1.00 90.75 85 THR A O 1
ATOM 631 N N . TYR A 1 86 ? 4.691 7.808 0.393 1.00 90.69 86 TYR A N 1
ATOM 632 C CA . TYR A 1 86 ? 5.741 7.339 -0.503 1.00 90.69 86 TYR A CA 1
ATOM 633 C C . TYR A 1 86 ? 7.051 7.211 0.284 1.00 90.69 86 TYR A C 1
ATOM 635 O O . TYR A 1 86 ? 7.499 8.167 0.911 1.00 90.69 86 TYR A O 1
ATOM 643 N N . ILE A 1 87 ? 7.624 6.006 0.293 1.00 91.88 87 ILE A N 1
ATOM 644 C CA . ILE A 1 87 ? 8.876 5.674 0.995 1.00 91.88 87 ILE A CA 1
ATOM 645 C C . ILE A 1 87 ? 10.048 5.672 0.008 1.00 91.88 87 ILE A C 1
ATOM 647 O O . ILE A 1 87 ? 11.179 6.005 0.355 1.00 91.88 87 ILE A O 1
ATOM 651 N N . THR A 1 88 ? 9.789 5.290 -1.243 1.00 89.50 88 THR A N 1
ATOM 652 C CA . THR A 1 88 ? 10.770 5.323 -2.331 1.00 89.50 88 THR A CA 1
ATOM 653 C C . THR A 1 88 ? 10.054 5.641 -3.635 1.00 89.50 88 THR A C 1
ATOM 655 O O . THR A 1 88 ? 9.079 4.977 -3.987 1.00 89.50 88 THR A O 1
ATOM 658 N N . GLU A 1 89 ? 10.543 6.655 -4.343 1.00 84.25 89 GLU A N 1
ATOM 659 C CA . GLU A 1 89 ? 10.011 7.124 -5.622 1.00 84.25 89 GLU A CA 1
ATOM 660 C C . GLU A 1 89 ? 11.163 7.143 -6.630 1.00 84.25 89 GLU A C 1
ATOM 662 O O . GLU A 1 89 ? 12.010 8.036 -6.604 1.00 84.25 89 GLU A O 1
ATOM 667 N N . GLY A 1 90 ? 11.238 6.130 -7.492 1.00 75.81 90 GLY A N 1
ATOM 668 C CA . GLY A 1 90 ? 12.311 6.002 -8.475 1.00 75.81 90 GLY A CA 1
ATOM 669 C C . GLY A 1 90 ? 11.850 5.310 -9.759 1.00 75.81 90 GLY A C 1
ATOM 670 O O . GLY A 1 90 ? 10.848 4.597 -9.754 1.00 75.81 90 GLY A O 1
ATOM 671 N N . PRO A 1 91 ? 12.566 5.489 -10.883 1.00 73.62 91 PRO A N 1
ATOM 672 C CA . PRO A 1 91 ? 12.231 4.816 -12.139 1.00 73.62 91 PRO A CA 1
ATOM 673 C C . PRO A 1 91 ? 12.454 3.295 -12.081 1.00 73.62 91 PRO A C 1
ATOM 675 O O . PRO A 1 91 ? 11.889 2.572 -12.894 1.00 73.62 91 PRO A O 1
ATOM 678 N N . GLU A 1 92 ? 13.262 2.815 -11.131 1.00 81.06 92 GLU A N 1
ATOM 679 C CA . GLU A 1 92 ? 13.599 1.396 -10.954 1.00 81.06 92 GLU A CA 1
ATOM 680 C C . GLU A 1 92 ? 12.654 0.678 -9.975 1.00 81.06 92 GLU A C 1
ATOM 682 O O . GLU A 1 92 ? 12.321 -0.490 -10.175 1.00 81.06 92 GLU A O 1
ATOM 687 N N . GLN A 1 93 ? 12.201 1.368 -8.921 1.00 85.50 93 GLN A N 1
ATOM 688 C CA . GLN A 1 93 ? 11.334 0.806 -7.885 1.00 85.50 93 GLN A CA 1
ATOM 689 C C . GLN A 1 93 ? 10.524 1.901 -7.175 1.00 85.50 93 GLN A C 1
ATOM 691 O O . GLN A 1 93 ? 11.039 2.971 -6.852 1.00 85.50 93 GLN A O 1
ATOM 696 N N . TRP A 1 94 ? 9.256 1.597 -6.902 1.00 91.06 94 TRP A N 1
ATOM 697 C CA . TRP A 1 94 ? 8.343 2.392 -6.086 1.00 91.06 94 TRP A CA 1
ATOM 698 C C . TRP A 1 94 ? 7.995 1.623 -4.815 1.00 91.06 94 TRP A C 1
ATOM 700 O O . TRP A 1 94 ? 7.584 0.468 -4.902 1.00 91.06 94 TRP A O 1
ATOM 710 N N . THR A 1 95 ? 8.083 2.277 -3.659 1.00 90.75 95 THR A N 1
ATOM 711 C CA . THR A 1 95 ? 7.623 1.727 -2.376 1.00 90.75 95 THR A CA 1
ATOM 712 C C . THR A 1 95 ? 6.608 2.681 -1.768 1.00 90.75 95 THR A C 1
ATOM 714 O O . THR A 1 95 ? 6.941 3.821 -1.433 1.00 90.75 95 THR A O 1
ATOM 717 N N . VAL A 1 96 ? 5.365 2.218 -1.631 1.00 91.50 96 VAL A N 1
ATOM 718 C CA . VAL A 1 96 ? 4.247 2.991 -1.077 1.00 91.50 96 VAL A CA 1
ATOM 719 C C . VAL A 1 96 ? 3.766 2.322 0.202 1.00 91.50 96 VAL A C 1
ATOM 721 O O . VAL A 1 96 ? 3.243 1.210 0.158 1.00 91.50 96 VAL A O 1
ATOM 724 N N . ARG A 1 97 ? 3.910 3.010 1.333 1.00 92.31 97 ARG A N 1
ATOM 725 C CA . ARG A 1 97 ? 3.310 2.606 2.601 1.00 92.31 97 ARG A CA 1
ATOM 726 C C . ARG A 1 97 ? 1.829 2.931 2.599 1.00 92.31 97 ARG A C 1
ATOM 728 O O . ARG A 1 97 ? 1.454 4.073 2.332 1.00 92.31 97 ARG A O 1
ATOM 735 N N . PHE A 1 98 ? 1.009 1.956 2.952 1.00 91.75 98 PHE A N 1
ATOM 736 C CA . PHE A 1 98 ? -0.401 2.133 3.260 1.00 91.75 98 PHE A CA 1
ATOM 737 C C . PHE A 1 98 ? -0.602 1.992 4.765 1.00 91.75 98 PHE A C 1
ATOM 739 O O . PHE A 1 98 ? -0.180 0.998 5.346 1.00 91.75 98 PHE A O 1
ATOM 746 N N . THR A 1 99 ? -1.267 2.965 5.383 1.00 92.38 99 THR A N 1
ATOM 747 C CA . THR A 1 99 ? -1.604 2.958 6.813 1.00 92.38 99 THR A CA 1
ATOM 748 C C . THR A 1 99 ? -3.118 3.049 6.954 1.00 92.38 99 THR A C 1
ATOM 750 O O . THR A 1 99 ? -3.729 3.981 6.418 1.00 92.38 99 THR A O 1
ATOM 753 N N . ARG A 1 100 ? -3.743 2.112 7.671 1.00 91.56 100 ARG A N 1
ATOM 754 C CA . ARG A 1 100 ? -5.181 2.182 7.968 1.00 91.56 100 ARG A CA 1
ATOM 755 C C . ARG A 1 100 ? -5.442 3.158 9.116 1.00 91.56 100 ARG A C 1
ATOM 757 O O . ARG A 1 100 ? -4.753 3.100 10.133 1.00 91.56 100 ARG A O 1
ATOM 764 N N . ARG A 1 101 ? -6.434 4.031 8.960 1.00 87.38 101 ARG A N 1
ATOM 765 C CA . ARG A 1 101 ? -6.862 5.028 9.955 1.00 87.38 101 ARG A CA 1
ATOM 766 C C . ARG A 1 101 ? -8.226 4.686 10.548 1.00 87.38 101 ARG A C 1
ATOM 768 O O . ARG A 1 101 ? -9.019 4.030 9.839 1.00 87.38 101 ARG A O 1
#

Radius of gyration: 23.25 Å; chains: 1; bounding box: 37×62×50 Å

Secondary structure (DSSP, 8-state):
--------------------------SS--EEEGGGS-HHHHHHHHHHHHHTPPTT-EEEEEESS--HHHHHHHHHHSTTSEEEEEEEE-SS-EEEEEEE-

pLDDT: mean 77.4, std 15.96, range [35.0, 93.12]

InterPro domains:
  IPR018720 Domain of unknown function DUF2249 [PF10006] (32-100)

Foldseek 3Di:
DDDDDDDDDDDDDDDDPDPCPDPPPPVDQAEDELVVDDPVCSLVVVLVVLVPADAQHKYKYKYLDDPVVSVVVNCVVPNPQWDWDWPDDDNRMTIIMITGD